Protein AF-A0A521I955-F1 (afdb_monomer_lite)

Foldseek 3Di:
DDDDPDDPPDDDDWDWDWDWDPPPHTDIDTDIPVVCPPPDDDDDDDDDDPPDDD

pLDDT: mean 90.47, std 10.57, range [49.88, 97.38]

Sequence (54 aa):
MAEPKLKIGDVAPNFKLRGVITKPEVKRVDVQLSDFRGTHNVVIAFHPFAFTAT

Structure (mmCIF, N/CA/C/O backbone):
data_AF-A0A521I955-F1
#
_entry.id   AF-A0A521I955-F1
#
loop_
_atom_site.group_PDB
_atom_site.id
_atom_site.type_symbol
_atom_site.label_atom_id
_atom_site.label_alt_id
_atom_site.label_comp_id
_atom_site.label_asym_id
_atom_site.label_entity_id
_atom_site.label_seq_id
_atom_site.pdbx_PDB_ins_code
_atom_site.Cartn_x
_atom_site.Cartn_y
_atom_site.Cartn_z
_atom_site.occupancy
_atom_site.B_iso_or_equiv
_atom_site.auth_seq_id
_atom_site.auth_comp_id
_atom_site.auth_asym_id
_atom_site.auth_atom_id
_atom_site.pdbx_PDB_model_num
ATOM 1 N N . MET A 1 1 ? 3.873 -23.450 -9.568 1.00 49.88 1 MET A N 1
ATOM 2 C CA . MET A 1 1 ? 3.819 -22.089 -8.989 1.00 49.88 1 MET A CA 1
ATOM 3 C C . MET A 1 1 ? 3.122 -22.191 -7.646 1.00 49.8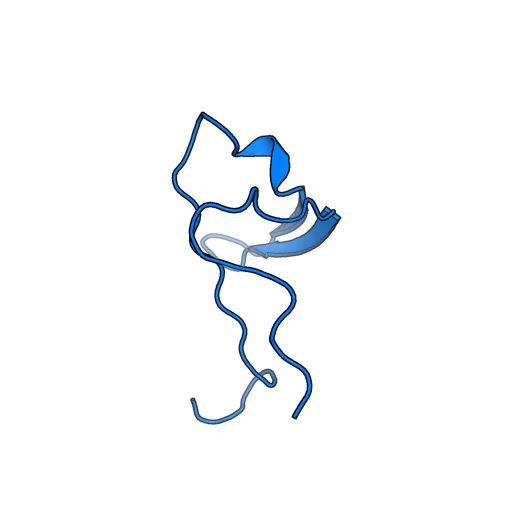8 1 MET A C 1
ATOM 5 O O . MET A 1 1 ? 2.116 -22.882 -7.585 1.00 49.88 1 MET A O 1
ATOM 9 N N . ALA A 1 2 ? 3.671 -21.602 -6.583 1.00 56.62 2 ALA A N 1
ATOM 10 C CA . ALA A 1 2 ? 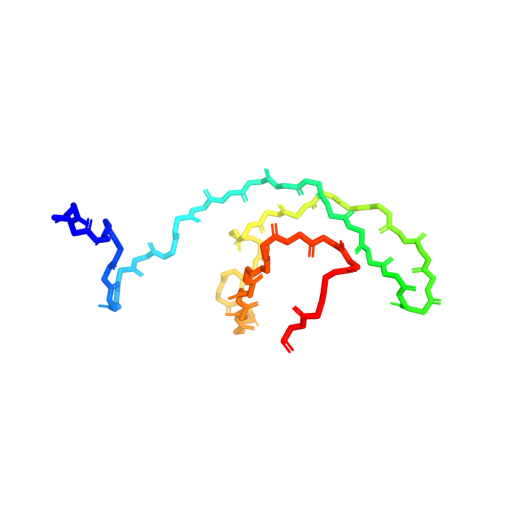2.986 -21.575 -5.291 1.00 56.62 2 ALA A CA 1
ATOM 11 C C . ALA A 1 2 ? 1.737 -20.687 -5.395 1.00 56.62 2 ALA A C 1
ATOM 13 O O . ALA A 1 2 ? 1.798 -19.620 -6.008 1.00 56.62 2 ALA A O 1
ATOM 14 N N . GLU A 1 3 ? 0.615 -21.136 -4.834 1.00 62.31 3 GLU A N 1
ATOM 15 C CA . GLU A 1 3 ? -0.608 -20.334 -4.796 1.00 62.31 3 GLU A CA 1
ATOM 16 C C . GLU A 1 3 ? -0.394 -19.065 -3.953 1.00 62.31 3 GLU A C 1
ATOM 18 O O . GLU A 1 3 ? 0.274 -19.119 -2.912 1.00 62.31 3 GLU A O 1
ATOM 23 N N . PRO A 1 4 ? -0.951 -17.912 -4.366 1.00 67.44 4 PRO A N 1
ATOM 24 C CA . PRO A 1 4 ? -0.917 -16.714 -3.545 1.00 67.44 4 PRO A CA 1
ATOM 25 C C . PRO A 1 4 ? -1.676 -16.973 -2.238 1.00 67.44 4 PRO A C 1
ATOM 27 O O . PRO A 1 4 ? -2.826 -17.401 -2.228 1.00 67.44 4 PRO A O 1
ATOM 30 N N . LYS A 1 5 ? -1.014 -16.696 -1.113 1.00 82.88 5 LYS A N 1
ATOM 31 C CA . LYS A 1 5 ? -1.490 -16.990 0.250 1.00 82.88 5 LYS A CA 1
ATOM 32 C C . LYS A 1 5 ? -2.734 -16.184 0.678 1.00 82.88 5 LYS A C 1
ATOM 34 O O . LYS A 1 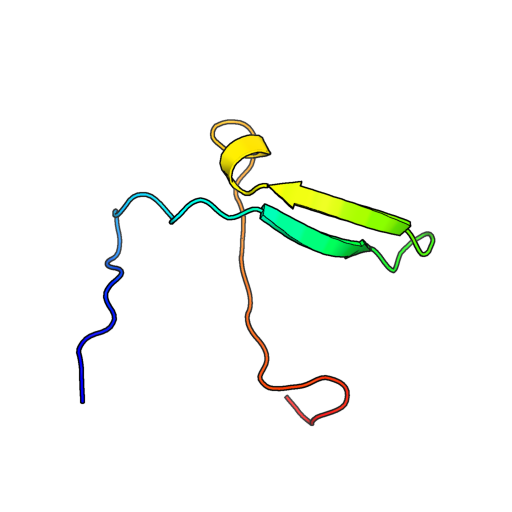5 ? -3.248 -16.416 1.764 1.00 82.88 5 LYS A O 1
ATOM 39 N N . LEU A 1 6 ? -3.197 -15.237 -0.139 1.00 88.19 6 LEU A N 1
ATOM 40 C CA . LEU A 1 6 ? -4.284 -14.306 0.167 1.00 88.19 6 LEU A CA 1
ATOM 41 C C . LEU A 1 6 ? -5.471 -14.544 -0.776 1.00 88.19 6 LEU A C 1
ATOM 43 O O . LEU A 1 6 ? -5.281 -14.549 -1.995 1.00 88.19 6 LEU A O 1
ATOM 47 N N . LYS A 1 7 ? -6.681 -14.702 -0.229 1.00 91.62 7 LYS A N 1
ATOM 48 C CA . LYS A 1 7 ? -7.925 -14.887 -0.993 1.00 91.62 7 LYS A CA 1
ATOM 49 C C . LYS A 1 7 ? -8.891 -13.717 -0.783 1.00 91.62 7 LYS A C 1
ATOM 51 O O . LYS A 1 7 ? -8.780 -12.943 0.165 1.00 91.62 7 LYS A O 1
ATOM 56 N N . ILE A 1 8 ? -9.853 -13.570 -1.695 1.00 92.19 8 ILE A N 1
ATOM 57 C CA . ILE A 1 8 ? -10.909 -12.554 -1.579 1.00 92.19 8 ILE A CA 1
ATOM 58 C C . ILE A 1 8 ? -11.765 -12.862 -0.344 1.00 92.19 8 ILE A C 1
ATOM 60 O O . ILE A 1 8 ? -12.183 -14.000 -0.151 1.00 92.19 8 ILE A O 1
ATOM 64 N N . GLY A 1 9 ? -12.038 -11.837 0.465 1.00 93.12 9 GLY A N 1
ATOM 65 C CA . GLY A 1 9 ? -12.781 -11.962 1.721 1.00 93.12 9 GLY A CA 1
ATOM 66 C C . GLY A 1 9 ? -11.895 -12.200 2.946 1.00 93.12 9 GLY A C 1
ATOM 67 O O . GLY A 1 9 ? -12.361 -11.984 4.065 1.00 93.12 9 GLY A O 1
ATOM 68 N N . ASP A 1 10 ? -10.621 -12.560 2.756 1.00 93.94 10 ASP A N 1
ATOM 69 C CA . ASP A 1 10 ? -9.672 -12.646 3.863 1.00 93.94 10 ASP A CA 1
ATOM 70 C C . ASP A 1 10 ? -9.405 -11.260 4.455 1.00 93.94 10 ASP A C 1
ATOM 72 O O . ASP A 1 10 ? -9.388 -10.232 3.769 1.00 93.94 10 ASP A O 1
ATOM 76 N N . VAL A 1 11 ? -9.136 -11.235 5.759 1.00 92.12 11 VAL A N 1
ATOM 77 C CA . VAL A 1 11 ? -8.671 -10.019 6.423 1.00 92.12 11 VAL A CA 1
ATOM 78 C C . VAL A 1 11 ? -7.311 -9.632 5.839 1.00 92.12 11 VAL A C 1
ATOM 80 O O . VAL A 1 11 ? -6.370 -10.426 5.866 1.00 92.12 11 VAL A O 1
ATOM 83 N N . ALA A 1 12 ? -7.197 -8.394 5.351 1.00 92.88 12 ALA A N 1
ATOM 84 C CA . ALA A 1 12 ? -5.938 -7.872 4.832 1.00 92.88 12 ALA A CA 1
ATOM 85 C C . ALA A 1 12 ? -4.823 -7.960 5.903 1.00 92.88 12 ALA A C 1
ATOM 87 O O . ALA A 1 12 ? -5.048 -7.536 7.044 1.00 92.88 12 ALA A O 1
ATOM 88 N N . PRO A 1 13 ? -3.626 -8.485 5.571 1.00 92.94 13 PRO A N 1
ATOM 89 C CA . PRO A 1 13 ? -2.528 -8.604 6.521 1.00 92.94 13 PRO A CA 1
ATOM 90 C C . PRO A 1 13 ? -2.095 -7.230 7.018 1.00 92.94 13 PRO A C 1
ATOM 92 O O . PRO A 1 13 ? -1.777 -6.346 6.223 1.00 92.94 13 PRO A O 1
ATOM 95 N N . ASN A 1 14 ? -2.066 -7.045 8.337 1.00 94.88 14 ASN A N 1
ATOM 96 C CA . ASN A 1 14 ? -1.597 -5.786 8.895 1.00 94.88 14 ASN A CA 1
ATOM 97 C C . ASN A 1 14 ? -0.086 -5.630 8.668 1.00 94.88 14 ASN A C 1
ATOM 99 O O . ASN A 1 14 ? 0.680 -6.584 8.810 1.00 94.88 14 ASN A O 1
ATOM 103 N N . PHE A 1 15 ? 0.340 -4.410 8.367 1.00 94.38 15 PHE A N 1
ATOM 104 C CA . PHE A 1 15 ? 1.742 -4.039 8.234 1.00 94.38 15 PHE A CA 1
ATOM 105 C C . PHE A 1 15 ? 1.961 -2.637 8.781 1.00 94.38 15 PHE A C 1
ATOM 107 O O . PHE A 1 15 ? 1.031 -1.832 8.845 1.00 94.38 15 PHE A O 1
ATOM 114 N N . LYS A 1 16 ? 3.217 -2.343 9.122 1.00 97.00 16 LYS A N 1
ATOM 115 C CA . LYS A 1 16 ? 3.689 -0.998 9.430 1.00 97.00 16 LYS A CA 1
ATOM 116 C C . LYS A 1 16 ? 4.878 -0.683 8.532 1.00 97.00 16 LYS A C 1
ATOM 118 O O . LYS A 1 16 ? 5.878 -1.396 8.573 1.00 97.00 16 LYS A O 1
ATOM 123 N N . LEU A 1 17 ? 4.753 0.350 7.706 1.00 96.44 17 LEU A N 1
ATOM 124 C CA . LEU A 1 17 ? 5.756 0.739 6.715 1.00 96.44 17 LEU A CA 1
ATOM 125 C C . LEU A 1 17 ? 6.054 2.234 6.811 1.00 96.44 17 LEU A C 1
ATOM 127 O O . LEU A 1 17 ? 5.172 3.039 7.102 1.00 96.44 17 LEU A O 1
ATOM 131 N N . ARG A 1 18 ? 7.295 2.611 6.504 1.00 96.75 18 ARG A N 1
ATOM 132 C CA . ARG A 1 18 ? 7.649 4.013 6.260 1.00 96.75 18 ARG A CA 1
ATOM 133 C C . ARG A 1 18 ? 7.192 4.406 4.860 1.00 96.75 18 ARG A C 1
ATOM 135 O O . ARG A 1 18 ? 7.558 3.750 3.889 1.00 96.75 18 ARG A O 1
ATOM 142 N N . GLY A 1 19 ? 6.420 5.480 4.769 1.00 93.25 19 GLY A N 1
ATOM 143 C CA . GLY A 1 19 ? 5.918 6.050 3.525 1.00 93.25 19 GLY A CA 1
ATOM 144 C C . GLY A 1 19 ? 6.376 7.491 3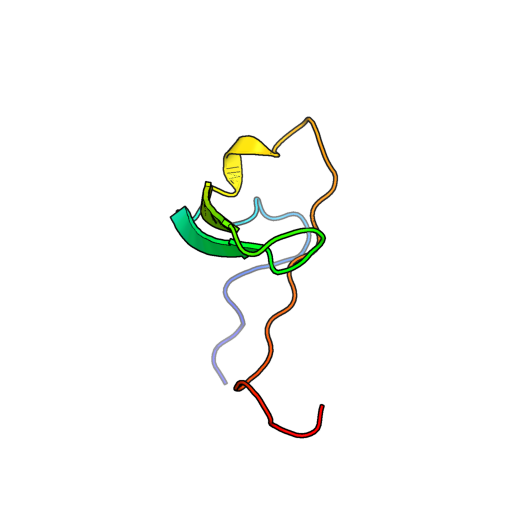.313 1.00 93.25 19 GLY A C 1
ATOM 145 O O . GLY A 1 19 ? 6.840 8.172 4.233 1.00 93.25 19 GLY A O 1
ATOM 146 N N . VAL A 1 20 ? 6.216 7.960 2.077 1.00 95.31 20 VAL A N 1
ATOM 147 C CA . VAL A 1 20 ? 6.414 9.360 1.697 1.00 95.31 20 VAL A CA 1
ATOM 148 C C . VAL A 1 20 ? 5.175 9.830 0.949 1.00 95.31 20 VAL A C 1
ATOM 150 O O . VAL A 1 20 ? 4.803 9.250 -0.067 1.00 95.31 20 VAL A O 1
ATOM 153 N N . ILE A 1 21 ? 4.549 10.890 1.447 1.00 93.75 21 ILE A N 1
ATOM 154 C CA . ILE A 1 21 ? 3.500 11.622 0.737 1.00 93.75 21 ILE A CA 1
ATOM 155 C C . ILE A 1 21 ? 4.204 12.765 0.013 1.00 93.75 21 ILE A C 1
ATOM 157 O O . ILE A 1 21 ? 4.943 13.502 0.655 1.00 93.75 21 ILE A O 1
ATOM 161 N N . THR A 1 22 ? 4.044 12.886 -1.305 1.00 91.75 22 THR A N 1
ATOM 162 C CA . THR A 1 22 ? 4.792 13.870 -2.114 1.00 91.75 22 THR A CA 1
ATOM 163 C C . THR A 1 22 ? 3.991 15.121 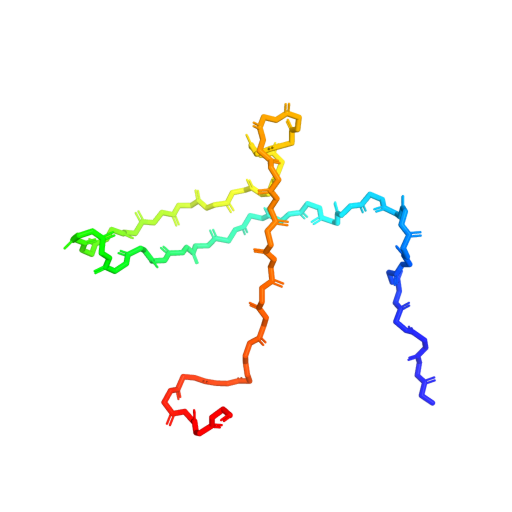-2.472 1.00 91.75 22 THR A C 1
ATOM 165 O O . THR A 1 22 ? 4.559 16.052 -3.036 1.00 91.75 22 THR A O 1
ATOM 168 N N . LYS A 1 23 ? 2.684 15.156 -2.172 1.00 89.44 23 LYS A N 1
ATOM 169 C CA . LYS A 1 23 ? 1.782 16.275 -2.481 1.00 89.44 23 LYS A CA 1
ATOM 170 C C . LYS A 1 23 ? 0.815 16.538 -1.316 1.00 89.44 23 LYS A C 1
ATOM 172 O O . LYS A 1 23 ? 0.309 15.569 -0.752 1.00 89.44 23 LYS A O 1
ATOM 177 N N . PRO A 1 24 ? 0.497 17.805 -0.987 1.00 90.69 24 PRO A N 1
ATOM 178 C CA . PRO A 1 24 ? 1.048 19.035 -1.575 1.00 90.69 24 PRO A CA 1
ATOM 179 C C . PRO A 1 24 ? 2.521 19.282 -1.207 1.00 90.69 24 PRO A C 1
ATOM 181 O O . PRO A 1 24 ? 3.240 19.899 -1.981 1.00 90.69 24 PRO A O 1
ATOM 184 N N . GLU A 1 25 ? 2.987 18.729 -0.089 1.00 92.44 25 GLU A N 1
ATOM 185 C CA . GLU A 1 25 ? 4.371 18.820 0.381 1.00 92.44 25 GLU A CA 1
ATOM 186 C C . GLU A 1 25 ? 4.946 17.424 0.631 1.00 92.44 25 GLU A C 1
ATOM 188 O O . GLU A 1 25 ? 4.205 16.456 0.826 1.00 92.44 25 GLU A O 1
ATOM 193 N N . VAL A 1 26 ? 6.278 17.319 0.650 1.00 95.38 26 VAL A N 1
ATOM 194 C CA . VAL A 1 26 ? 6.962 16.057 0.940 1.00 95.38 26 VAL A CA 1
ATOM 195 C C . VAL A 1 26 ? 6.949 15.790 2.443 1.00 95.38 26 VAL A C 1
ATOM 197 O O . VAL A 1 26 ? 7.649 16.451 3.208 1.00 95.38 26 VAL A O 1
ATOM 200 N N . LYS A 1 27 ? 6.204 14.768 2.867 1.00 96.69 27 LYS A N 1
ATOM 201 C CA . LYS A 1 27 ? 6.120 14.337 4.267 1.00 96.69 27 LYS A CA 1
ATOM 202 C C . LYS A 1 27 ? 6.487 12.866 4.413 1.00 96.69 27 LYS A C 1
ATOM 204 O O . LYS A 1 27 ? 5.928 12.005 3.736 1.00 96.69 27 LYS A O 1
ATOM 209 N N . ARG A 1 28 ? 7.395 12.572 5.347 1.00 95.94 28 ARG A N 1
ATOM 210 C CA . ARG A 1 28 ? 7.664 11.201 5.808 1.00 95.94 28 ARG A CA 1
ATOM 211 C C . ARG A 1 28 ? 6.619 10.803 6.842 1.00 95.94 28 ARG A C 1
ATOM 213 O O . ARG A 1 28 ? 6.317 11.586 7.741 1.00 95.94 28 ARG A O 1
ATOM 220 N N . VAL A 1 29 ? 6.080 9.601 6.710 1.00 95.31 29 VAL A N 1
ATOM 221 C CA . VAL A 1 29 ? 5.028 9.076 7.585 1.00 95.31 29 VAL A CA 1
ATOM 222 C C . VAL A 1 29 ? 5.320 7.624 7.941 1.00 95.31 29 VAL A C 1
ATOM 224 O O . VAL A 1 29 ? 5.869 6.887 7.127 1.00 95.31 29 VAL A O 1
ATOM 227 N N . ASP A 1 30 ? 4.933 7.208 9.142 1.00 96.62 30 ASP A N 1
ATOM 228 C CA . ASP A 1 30 ? 4.780 5.791 9.465 1.00 96.62 30 ASP A CA 1
ATOM 229 C C . ASP A 1 30 ? 3.314 5.426 9.217 1.00 96.62 30 ASP A C 1
ATOM 231 O O . ASP A 1 30 ? 2.419 6.019 9.816 1.00 96.62 30 ASP A O 1
ATOM 235 N N . VAL A 1 31 ? 3.068 4.487 8.307 1.00 95.06 31 VAL A N 1
ATOM 236 C CA . VAL A 1 31 ? 1.723 4.052 7.915 1.00 95.06 31 VAL A CA 1
ATOM 237 C C . VAL A 1 31 ? 1.486 2.658 8.463 1.00 95.06 31 VAL A C 1
ATOM 239 O O . VAL A 1 31 ? 2.260 1.741 8.174 1.00 95.06 31 VAL A O 1
ATOM 242 N N . GLN A 1 32 ? 0.404 2.488 9.216 1.00 96.88 32 GLN A N 1
ATOM 243 C CA . GLN A 1 32 ? -0.070 1.188 9.658 1.00 96.88 32 GLN A CA 1
ATOM 244 C C . GLN A 1 32 ? -1.452 0.907 9.061 1.00 96.88 32 GLN A C 1
ATOM 246 O O . GLN A 1 32 ? -2.370 1.712 9.189 1.00 96.88 32 GLN A O 1
ATOM 251 N N . LEU A 1 33 ? -1.607 -0.238 8.385 1.00 95.56 33 LEU A N 1
ATOM 252 C CA . LEU A 1 33 ? -2.840 -0.534 7.639 1.00 95.56 33 LEU A CA 1
ATOM 253 C C . LEU A 1 33 ? -4.074 -0.570 8.554 1.00 95.56 33 LEU A C 1
ATOM 255 O O . LEU A 1 33 ? -5.151 -0.120 8.164 1.00 95.56 33 LEU A O 1
ATOM 259 N N . SER A 1 34 ? -3.918 -1.078 9.779 1.00 95.69 34 SER A N 1
ATOM 260 C CA . SER A 1 34 ? -5.014 -1.161 10.746 1.00 95.69 34 SER A CA 1
ATOM 261 C C . SER A 1 34 ? -5.606 0.192 11.144 1.00 95.69 34 SER A C 1
ATOM 263 O O . SER A 1 34 ? -6.761 0.213 11.559 1.00 95.69 34 SER A O 1
ATOM 265 N N . ASP A 1 35 ? -4.876 1.299 10.986 1.00 96.38 35 ASP A N 1
ATOM 266 C CA . ASP A 1 35 ? -5.343 2.640 11.377 1.00 96.38 35 ASP A CA 1
ATOM 267 C C . ASP A 1 35 ? -6.531 3.113 10.517 1.00 96.38 35 ASP A C 1
ATOM 269 O O . ASP A 1 35 ? -7.322 3.958 10.933 1.00 96.38 35 ASP A O 1
ATOM 273 N N . PHE A 1 36 ? -6.696 2.531 9.326 1.00 95.94 36 PHE A N 1
ATOM 274 C CA . PHE A 1 36 ? -7.770 2.857 8.382 1.00 95.94 36 PHE A CA 1
ATOM 275 C C . PHE A 1 36 ? -8.971 1.906 8.476 1.00 95.94 36 PHE A C 1
ATOM 277 O O . PHE A 1 36 ? -9.997 2.118 7.823 1.00 95.94 36 PHE A O 1
ATOM 284 N N . ARG A 1 37 ? -8.866 0.831 9.266 1.00 94.12 37 ARG A N 1
ATOM 285 C CA . ARG A 1 37 ? -9.894 -0.211 9.320 1.00 94.12 37 ARG A CA 1
ATOM 286 C C . ARG A 1 37 ? -11.193 0.346 9.905 1.00 94.12 37 ARG A C 1
ATOM 288 O O . ARG A 1 37 ? -11.207 0.886 11.003 1.00 94.12 37 ARG A O 1
ATOM 295 N N . GLY A 1 38 ? -12.295 0.169 9.176 1.00 95.12 38 GLY A N 1
ATOM 296 C CA . GLY A 1 38 ? -13.630 0.611 9.597 1.00 95.12 38 GLY A CA 1
ATOM 297 C C . GLY A 1 38 ? -13.897 2.107 9.412 1.00 95.12 38 GLY A C 1
ATOM 298 O O . GLY A 1 38 ? -15.028 2.535 9.614 1.00 95.12 38 GLY A O 1
ATOM 299 N N . THR A 1 39 ? -12.895 2.888 9.000 1.00 97.38 39 THR A N 1
ATOM 300 C CA . THR A 1 39 ? -13.035 4.334 8.771 1.00 97.38 39 THR A CA 1
ATOM 301 C C . THR A 1 39 ? -12.909 4.702 7.297 1.00 97.38 39 THR A C 1
ATOM 303 O O 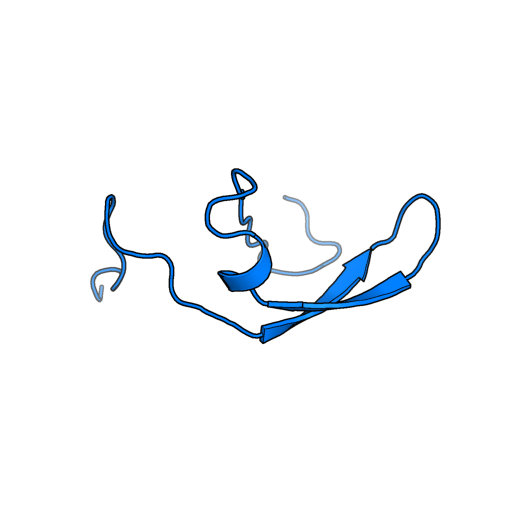. THR A 1 39 ? -13.570 5.634 6.849 1.00 97.38 39 THR A O 1
ATOM 306 N N . HIS A 1 40 ? -12.101 3.964 6.528 1.00 97.12 40 HIS A N 1
ATOM 307 C CA . HIS A 1 40 ? -11.852 4.234 5.114 1.00 97.12 40 HIS A CA 1
ATOM 308 C C . HIS A 1 40 ? -11.824 2.944 4.288 1.00 97.12 40 HIS A C 1
ATOM 310 O O . HIS A 1 40 ? -11.420 1.883 4.767 1.00 97.12 40 HIS A O 1
ATOM 316 N N . ASN A 1 41 ? -12.186 3.059 3.009 1.00 96.50 41 ASN A N 1
ATOM 317 C CA . ASN A 1 41 ? -11.833 2.058 2.006 1.00 96.50 41 ASN A CA 1
ATOM 318 C C . ASN A 1 41 ? -10.396 2.318 1.539 1.00 96.50 41 ASN A C 1
ATOM 320 O O . ASN A 1 41 ? -10.038 3.461 1.257 1.00 96.50 41 ASN A O 1
ATOM 324 N N . VAL A 1 42 ? -9.578 1.270 1.447 1.00 96.06 42 VAL A N 1
ATOM 325 C CA . VAL A 1 42 ? -8.145 1.383 1.138 1.00 96.06 42 VAL A CA 1
ATOM 326 C C . VAL A 1 42 ? -7.820 0.589 -0.122 1.00 96.06 42 VAL A C 1
ATOM 328 O O . VAL A 1 42 ? -8.172 -0.583 -0.226 1.00 96.06 42 VAL A O 1
ATOM 331 N N . VAL A 1 43 ? -7.109 1.219 -1.059 1.00 96.00 43 VAL A N 1
ATOM 332 C CA . VAL A 1 43 ? -6.548 0.570 -2.252 1.00 96.00 43 VAL A CA 1
ATOM 333 C C . VAL A 1 43 ? -5.032 0.499 -2.099 1.00 96.00 43 VAL A C 1
ATOM 335 O O . VAL A 1 43 ? -4.393 1.503 -1.790 1.00 96.00 43 VAL A O 1
ATOM 338 N N . ILE A 1 44 ? -4.458 -0.683 -2.325 1.00 93.56 44 ILE A N 1
ATOM 339 C CA . ILE A 1 44 ? -3.010 -0.914 -2.281 1.00 93.56 44 ILE A CA 1
ATOM 340 C C . ILE A 1 44 ? -2.553 -1.304 -3.683 1.00 93.56 44 ILE A C 1
ATOM 342 O O . ILE A 1 44 ? -3.043 -2.280 -4.247 1.00 93.56 44 ILE A O 1
ATOM 346 N N . ALA A 1 45 ? -1.601 -0.551 -4.226 1.00 93.62 45 ALA A N 1
ATOM 347 C CA . ALA A 1 45 ? -0.965 -0.840 -5.501 1.00 93.62 45 ALA A CA 1
ATOM 348 C C . ALA A 1 45 ? 0.525 -1.114 -5.280 1.00 93.62 45 ALA A C 1
ATOM 350 O O . ALA A 1 45 ? 1.202 -0.377 -4.564 1.00 93.62 45 ALA A O 1
ATOM 351 N N . PHE A 1 46 ? 1.026 -2.169 -5.916 1.00 92.06 46 PHE A N 1
ATOM 352 C CA . PHE A 1 46 ? 2.445 -2.501 -5.950 1.00 92.06 46 PHE A CA 1
ATOM 353 C C . PHE A 1 46 ? 2.968 -2.219 -7.353 1.00 92.06 46 PHE A C 1
ATOM 355 O O . PHE A 1 46 ? 2.316 -2.561 -8.337 1.00 92.06 46 PHE A O 1
ATOM 362 N N . HIS A 1 47 ? 4.147 -1.617 -7.444 1.00 91.75 47 HIS A N 1
ATOM 363 C CA . HIS A 1 47 ? 4.864 -1.432 -8.701 1.00 91.75 47 HIS A CA 1
ATOM 364 C C . HIS A 1 47 ? 6.276 -2.023 -8.551 1.00 91.75 47 HIS A C 1
ATOM 366 O O . HIS A 1 47 ? 6.794 -2.064 -7.433 1.00 91.75 47 HIS A O 1
ATOM 372 N N . PRO A 1 48 ? 6.897 -2.522 -9.635 1.00 92.94 48 PRO A N 1
ATOM 373 C CA . PRO A 1 48 ? 8.136 -3.295 -9.546 1.00 92.94 48 PRO A CA 1
ATOM 374 C C . PRO A 1 48 ? 9.325 -2.455 -9.073 1.00 92.94 48 PRO A C 1
ATOM 376 O O . PRO A 1 48 ? 10.078 -2.883 -8.201 1.00 92.94 48 PRO A O 1
ATOM 379 N N . PHE A 1 49 ? 9.496 -1.255 -9.632 1.00 94.25 49 PHE A N 1
ATOM 380 C CA . PHE A 1 49 ? 10.554 -0.335 -9.233 1.00 94.25 49 PHE A CA 1
ATOM 381 C C . PHE A 1 49 ? 10.187 1.114 -9.573 1.00 94.25 49 PHE A C 1
ATOM 383 O O . PHE A 1 49 ? 9.241 1.368 -10.318 1.00 94.25 49 PHE A O 1
ATOM 390 N N . ALA A 1 50 ? 10.886 2.082 -8.979 1.00 91.06 50 ALA A N 1
ATOM 391 C CA . ALA A 1 50 ? 10.697 3.493 -9.307 1.00 91.06 50 ALA A CA 1
ATOM 392 C C . ALA A 1 50 ? 11.332 3.827 -10.669 1.00 91.06 50 ALA A C 1
ATOM 394 O O . ALA A 1 50 ? 12.343 3.236 -11.041 1.00 91.06 50 ALA A O 1
ATOM 395 N N . PHE A 1 51 ? 10.763 4.801 -11.386 1.00 90.94 51 PHE A N 1
ATOM 396 C CA . PHE A 1 51 ? 11.253 5.275 -12.693 1.00 90.94 51 PHE A CA 1
ATOM 397 C C . PHE A 1 51 ? 11.321 4.204 -13.800 1.00 90.94 51 PHE A C 1
ATOM 399 O O . PHE A 1 51 ? 12.050 4.367 -14.775 1.00 90.94 51 PHE A O 1
ATOM 406 N N . THR A 1 52 ? 10.545 3.125 -13.685 1.00 93.44 52 THR A N 1
ATOM 407 C CA . THR A 1 52 ? 10.331 2.156 -14.769 1.00 93.44 52 THR A CA 1
ATOM 408 C C . THR A 1 52 ? 9.037 2.471 -15.511 1.00 93.44 52 THR A C 1
ATOM 410 O O . THR A 1 52 ? 8.062 2.895 -14.887 1.00 93.44 52 THR A O 1
ATOM 413 N N . ALA A 1 53 ? 9.006 2.237 -16.828 1.00 81.69 53 ALA A N 1
ATOM 414 C CA . ALA A 1 53 ? 7.754 2.278 -17.582 1.00 81.69 53 ALA A CA 1
ATOM 415 C C . ALA A 1 53 ? 6.748 1.311 -16.938 1.00 81.69 53 ALA A C 1
ATOM 417 O O . ALA A 1 53 ? 7.119 0.196 -16.561 1.00 81.69 53 ALA A O 1
ATOM 418 N N . THR A 1 54 ? 5.521 1.790 -16.741 1.00 60.00 54 THR A N 1
ATOM 419 C CA . THR A 1 54 ? 4.412 1.017 -16.165 1.00 60.00 54 THR A CA 1
ATOM 420 C C . THR A 1 54 ? 3.461 0.608 -17.271 1.00 60.00 54 THR A C 1
ATOM 422 O O . THR A 1 54 ? 3.274 1.437 -18.191 1.00 60.00 54 THR A O 1
#

Radius of gyration: 14.29 Å; chains: 1; bounding box: 25×41×29 Å

Secondary structure (DSSP, 8-state):
-PPPS--TTSPPPP-EEEEEE-SSS-EEEEEEGGGGTTT--------SSTTS--